Protein AF-A0A7H8PR22-F1 (afdb_monomer)

pLDDT: mean 90.17, std 9.56, range [49.78, 98.44]

Mean predicted aligned error: 4.11 Å

Sequence (100 aa):
MRDKELIIELIRQDLKHNQLVYGLERIGLEGARLHHLEIYDMIHRFMEVPEGLVGNRWGMTYANFMKDAVNYPITPKGDSLTPLAYACYTQLKEVLEESK

Secondary structure (DSSP, 8-state):
-HHHHHHHHHHHHHHHHHHHHHHHHHTT---TTT---SHHHHHHHHTT--TTTTTTHHHHHHHHHHHHHTTSPP-TT-GGGHHHHHHHHHHHHHHHHHT-

Nearest PDB structures (foldseek):
  7xp0-assembly1_A-2  TM=4.299E-01  e=8.297E+00  Pseudomonas aeruginosa PAO1
  2lvf-assembly1_A  TM=2.340E-01  e=6.043E+00  Bertholletia excelsa
  2r9g-assembly5_I  TM=2.730E-01  e=9.222E+00  Enterococcus faecium DO

Radius of gyration: 13.55 Å; Cα contacts (8 Å, |Δi|>4): 82; chains: 1; bounding box: 32×26×38 Å

Foldseek 3Di:
DVLLVVLLVLLLVQLLVLLVQVVCVVVVNHGNVPDGPCSLVVSCVSLVPDPPCCPDPLVVLSVVLSVCSNVFDRDPSSPSCSVSSNVSSVVSVVSRVVVD

Solvent-accessible surface area (backbone atoms only — not comparable to full-atom values): 5788 Å² total; per-residue (Å²): 117,72,64,60,58,49,47,33,50,49,45,28,53,49,33,44,51,44,36,49,28,49,54,36,38,75,73,73,42,88,33,58,90,78,65,79,85,62,50,69,62,51,46,41,59,76,67,67,60,57,99,75,44,65,88,36,72,51,39,50,53,54,52,49,50,46,62,53,36,65,78,47,72,88,50,100,84,32,68,69,40,48,69,57,18,50,50,47,52,52,53,51,50,50,53,54,63,76,70,111

Structure (mmCIF, N/CA/C/O backbone):
data_AF-A0A7H8PR22-F1
#
_entry.id   AF-A0A7H8PR22-F1
#
loop_
_atom_site.group_PDB
_atom_site.id
_atom_site.type_symbol
_atom_site.label_atom_id
_atom_site.label_alt_id
_atom_site.label_comp_id
_atom_site.label_asym_id
_atom_site.label_entity_id
_atom_site.label_seq_id
_atom_site.pdbx_PDB_ins_code
_atom_site.Cartn_x
_atom_site.Cartn_y
_atom_site.Cartn_z
_atom_site.occupancy
_atom_site.B_iso_or_equiv
_atom_site.auth_seq_id
_atom_site.auth_comp_id
_atom_site.auth_asym_id
_atom_site.auth_atom_id
_atom_site.pdbx_PDB_model_num
ATOM 1 N N . MET A 1 1 ? 3.068 4.883 17.973 1.00 49.78 1 MET A N 1
ATOM 2 C CA . MET A 1 1 ? 3.981 5.559 17.013 1.00 49.78 1 MET A CA 1
ATOM 3 C C . MET A 1 1 ? 4.776 4.574 16.162 1.00 49.78 1 MET A C 1
ATOM 5 O O . MET A 1 1 ? 4.810 4.784 14.961 1.00 49.78 1 MET A O 1
ATOM 9 N N . ARG A 1 2 ? 5.369 3.509 16.731 1.00 63.06 2 ARG A N 1
ATOM 10 C CA . ARG A 1 2 ? 6.141 2.507 15.963 1.00 63.06 2 ARG A CA 1
ATOM 11 C C . ARG A 1 2 ? 5.300 1.704 14.959 1.00 63.06 2 ARG A C 1
ATOM 13 O O . ARG A 1 2 ? 5.778 1.452 13.862 1.00 63.06 2 ARG A O 1
ATOM 20 N N . ASP A 1 3 ? 4.045 1.402 15.287 1.00 85.50 3 ASP A N 1
ATOM 21 C CA . ASP A 1 3 ? 3.216 0.534 14.434 1.00 85.50 3 ASP A CA 1
ATOM 22 C C . ASP A 1 3 ? 2.726 1.245 13.166 1.00 85.50 3 ASP A C 1
ATOM 24 O O . ASP A 1 3 ? 2.669 0.637 12.107 1.00 85.50 3 ASP A O 1
ATOM 28 N N . LYS A 1 4 ? 2.466 2.561 13.232 1.00 94.25 4 LYS A N 1
ATOM 29 C CA . LYS A 1 4 ? 2.069 3.364 12.062 1.00 94.25 4 LYS A CA 1
ATOM 30 C C . LYS A 1 4 ? 3.142 3.337 10.973 1.00 94.25 4 LYS A C 1
ATOM 32 O O . LYS A 1 4 ? 2.843 2.999 9.835 1.00 94.25 4 LYS A O 1
ATOM 37 N N . GLU A 1 5 ? 4.368 3.728 11.317 1.00 95.75 5 GLU A N 1
ATOM 38 C CA . GLU A 1 5 ? 5.449 3.817 10.328 1.00 95.75 5 GLU A CA 1
ATOM 39 C C . GLU A 1 5 ? 5.816 2.429 9.789 1.00 95.75 5 GLU A C 1
ATOM 41 O O . GLU A 1 5 ? 6.101 2.293 8.604 1.00 95.75 5 GLU A O 1
ATOM 46 N N . LEU A 1 6 ? 5.714 1.385 10.623 1.00 96.12 6 LEU A N 1
ATOM 47 C CA . LEU A 1 6 ? 5.865 0.005 10.169 1.00 96.12 6 LEU A CA 1
ATOM 48 C C . LEU A 1 6 ? 4.784 -0.386 9.150 1.00 96.12 6 LEU A C 1
ATOM 50 O O . LEU A 1 6 ? 5.121 -0.924 8.102 1.00 96.12 6 LEU A O 1
ATOM 54 N N . ILE A 1 7 ? 3.505 -0.105 9.423 1.00 97.38 7 ILE A N 1
ATOM 55 C CA . ILE A 1 7 ? 2.408 -0.407 8.491 1.00 97.38 7 ILE A CA 1
ATOM 56 C C . ILE A 1 7 ? 2.603 0.341 7.169 1.00 97.38 7 ILE A C 1
ATOM 58 O O . ILE A 1 7 ? 2.432 -0.244 6.104 1.00 97.38 7 ILE A O 1
ATOM 62 N N . ILE A 1 8 ? 2.991 1.615 7.219 1.00 97.94 8 ILE A N 1
ATOM 63 C CA . ILE A 1 8 ? 3.240 2.415 6.013 1.00 97.94 8 ILE A CA 1
ATOM 64 C C . ILE A 1 8 ? 4.405 1.838 5.207 1.00 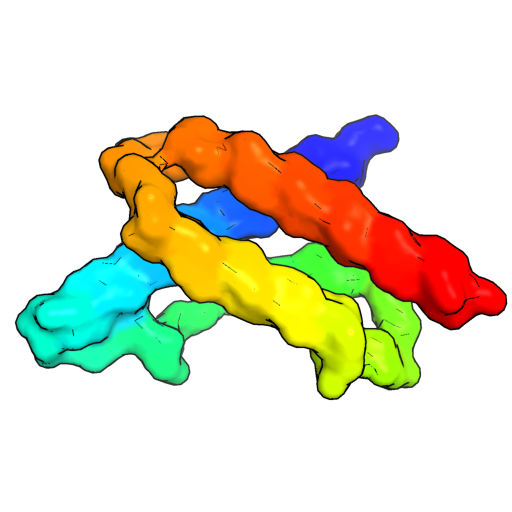97.94 8 ILE A C 1
ATOM 66 O O . ILE A 1 8 ? 4.306 1.737 3.985 1.00 97.94 8 ILE A O 1
ATOM 70 N N . GLU A 1 9 ? 5.479 1.406 5.868 1.00 96.81 9 GLU A N 1
ATOM 71 C CA . GLU A 1 9 ? 6.598 0.757 5.186 1.00 96.81 9 GLU A CA 1
ATOM 72 C C . GLU A 1 9 ? 6.190 -0.592 4.578 1.00 96.81 9 GLU A C 1
ATOM 74 O O . GLU A 1 9 ? 6.566 -0.880 3.444 1.00 96.81 9 GLU A O 1
ATOM 79 N N . LEU A 1 10 ? 5.368 -1.386 5.272 1.00 97.00 10 LEU A N 1
ATOM 80 C CA . LEU A 1 10 ? 4.803 -2.627 4.734 1.00 97.00 10 LEU A CA 1
ATOM 81 C C . LEU A 1 10 ? 3.963 -2.356 3.479 1.00 97.00 10 LEU A C 1
ATOM 83 O O . LEU A 1 10 ? 4.209 -2.974 2.445 1.00 97.00 10 LEU A O 1
ATOM 87 N N . ILE A 1 11 ? 3.052 -1.377 3.528 1.00 97.81 11 ILE A N 1
ATOM 88 C CA . ILE A 1 11 ? 2.265 -0.946 2.362 1.00 97.81 11 ILE A CA 1
ATOM 89 C C . ILE A 1 11 ? 3.204 -0.561 1.215 1.00 97.81 11 ILE A C 1
ATOM 91 O O . ILE A 1 11 ? 3.026 -1.005 0.086 1.00 97.81 11 ILE A O 1
ATOM 95 N N . ARG A 1 12 ? 4.241 0.239 1.488 1.00 97.69 12 ARG A N 1
ATOM 96 C CA . ARG A 1 12 ? 5.195 0.689 0.466 1.00 97.69 12 ARG A CA 1
ATOM 97 C C . ARG A 1 12 ? 5.939 -0.474 -0.193 1.00 97.69 12 ARG A C 1
ATOM 99 O O . ARG A 1 12 ? 6.121 -0.456 -1.411 1.00 97.69 12 ARG A O 1
ATOM 106 N N . GLN A 1 13 ? 6.352 -1.478 0.583 1.00 96.38 13 GLN A N 1
ATOM 107 C CA . GLN A 1 13 ? 6.996 -2.679 0.042 1.00 96.38 13 GLN A CA 1
ATOM 108 C C . GLN A 1 13 ? 6.039 -3.493 -0.831 1.00 96.38 13 GLN A C 1
ATOM 110 O O . GLN A 1 13 ? 6.445 -3.950 -1.900 1.00 96.38 13 GLN A O 1
ATOM 115 N N . ASP A 1 14 ? 4.773 -3.618 -0.437 1.00 96.56 14 ASP A N 1
ATOM 116 C CA . ASP A 1 14 ? 3.779 -4.345 -1.230 1.00 96.56 14 ASP A CA 1
ATOM 117 C C . ASP A 1 14 ? 3.442 -3.606 -2.536 1.00 96.56 14 ASP A C 1
ATOM 119 O O . ASP A 1 14 ? 3.426 -4.205 -3.609 1.00 96.56 14 ASP A O 1
ATOM 123 N N . LEU A 1 15 ? 3.311 -2.274 -2.495 1.00 97.25 15 LEU A N 1
ATOM 124 C CA . LEU A 1 15 ? 3.144 -1.440 -3.694 1.00 97.25 15 LEU A CA 1
ATOM 125 C C . LEU A 1 15 ? 4.336 -1.581 -4.657 1.00 97.25 15 LEU A C 1
ATOM 127 O O . LEU A 1 15 ? 4.152 -1.674 -5.872 1.00 97.25 15 LEU A O 1
ATOM 131 N N . LYS A 1 16 ? 5.566 -1.621 -4.131 1.00 96.69 16 LYS A N 1
ATOM 132 C CA . LYS A 1 16 ? 6.782 -1.830 -4.930 1.00 96.69 16 LYS A CA 1
ATOM 133 C C . LYS A 1 16 ? 6.800 -3.221 -5.566 1.00 96.69 16 LYS A C 1
ATOM 135 O O . LYS A 1 16 ? 7.135 -3.352 -6.744 1.00 96.69 16 LYS A O 1
ATOM 140 N N . HIS A 1 17 ? 6.442 -4.253 -4.805 1.00 95.19 17 HIS A N 1
ATOM 141 C CA . HIS A 1 17 ? 6.286 -5.610 -5.331 1.00 95.19 17 HIS A CA 1
ATOM 142 C C . HIS A 1 17 ? 5.220 -5.651 -6.429 1.00 95.19 17 HIS A C 1
ATOM 144 O O . HIS A 1 17 ? 5.449 -6.231 -7.489 1.00 95.19 17 HIS A O 1
ATOM 150 N N . ASN A 1 18 ? 4.111 -4.934 -6.239 1.00 93.94 18 ASN A N 1
ATOM 151 C CA . ASN A 1 18 ? 3.057 -4.810 -7.235 1.00 93.94 18 ASN A CA 1
ATOM 152 C C . ASN A 1 18 ? 3.565 -4.202 -8.550 1.00 93.94 18 ASN A C 1
ATOM 154 O O . ASN A 1 18 ? 3.294 -4.740 -9.622 1.00 93.94 18 ASN A O 1
ATOM 158 N N . GLN A 1 19 ? 4.357 -3.124 -8.486 1.00 94.44 19 GLN A N 1
ATOM 159 C CA . GLN A 1 19 ? 4.988 -2.540 -9.676 1.00 94.44 19 GLN A CA 1
ATOM 160 C C . GLN A 1 19 ? 5.853 -3.559 -10.429 1.00 94.44 19 GLN A C 1
ATOM 162 O O . GLN A 1 19 ? 5.824 -3.589 -11.660 1.00 94.44 19 GLN A O 1
ATOM 167 N N . LEU A 1 20 ? 6.606 -4.397 -9.707 1.00 92.69 20 LEU A N 1
ATOM 168 C CA . LEU A 1 20 ? 7.438 -5.439 -10.308 1.00 92.69 20 LEU A CA 1
ATOM 169 C C . LEU A 1 20 ? 6.581 -6.478 -11.035 1.00 92.69 20 LEU A C 1
ATOM 171 O O . LEU A 1 20 ? 6.784 -6.699 -12.227 1.00 92.69 20 LEU A O 1
ATOM 175 N N . VAL A 1 21 ? 5.618 -7.097 -10.347 1.00 92.69 21 VAL A N 1
ATOM 176 C CA . VAL A 1 21 ? 4.832 -8.194 -10.934 1.00 92.69 21 VAL A CA 1
ATOM 177 C C . VAL A 1 21 ? 3.944 -7.719 -12.086 1.00 92.69 21 VAL A C 1
ATOM 179 O O . VAL A 1 21 ? 3.853 -8.407 -13.098 1.00 92.69 21 VAL A O 1
ATOM 182 N N . TYR A 1 22 ? 3.374 -6.510 -12.006 1.00 91.38 22 TYR A N 1
ATOM 183 C CA . TYR A 1 22 ? 2.647 -5.912 -13.133 1.00 91.38 22 TYR A CA 1
ATOM 184 C C . TYR A 1 22 ? 3.578 -5.520 -14.284 1.00 91.38 22 TYR A C 1
ATOM 186 O O . TYR A 1 22 ? 3.199 -5.631 -15.449 1.00 91.38 22 TYR A O 1
ATOM 194 N N . GLY A 1 23 ? 4.793 -5.054 -13.988 1.00 90.56 23 GLY A N 1
ATOM 195 C CA . GLY A 1 23 ? 5.800 -4.765 -15.007 1.00 90.56 23 GLY A CA 1
ATOM 196 C C . GLY A 1 23 ? 6.199 -6.012 -15.799 1.00 90.56 23 GLY A C 1
ATOM 197 O O . GLY A 1 23 ? 6.282 -5.946 -17.024 1.00 90.56 23 GLY A O 1
ATOM 198 N N . LEU A 1 24 ? 6.381 -7.143 -15.109 1.00 91.44 24 LEU A N 1
ATOM 199 C CA . LEU A 1 24 ? 6.649 -8.451 -15.716 1.00 91.44 24 LEU A CA 1
ATOM 200 C C . LEU A 1 24 ? 5.473 -8.918 -16.588 1.00 91.44 24 LEU A C 1
ATOM 202 O O . LEU A 1 24 ? 5.673 -9.266 -17.752 1.00 91.44 24 LEU A O 1
ATOM 206 N N . GLU A 1 25 ? 4.246 -8.814 -16.075 1.00 91.50 25 GLU A N 1
ATOM 207 C CA . GLU A 1 25 ? 3.031 -9.186 -16.811 1.00 91.50 25 GLU A CA 1
ATOM 208 C C . GLU A 1 25 ? 2.923 -8.420 -18.143 1.00 91.50 25 GLU A C 1
ATOM 210 O O . GLU A 1 25 ? 2.646 -8.993 -19.196 1.00 91.50 25 GLU A O 1
ATOM 215 N N . ARG A 1 26 ? 3.231 -7.114 -18.130 1.00 89.75 26 ARG A N 1
ATOM 216 C CA . ARG A 1 26 ? 3.182 -6.248 -19.322 1.00 89.75 26 ARG A CA 1
ATOM 217 C C . ARG A 1 26 ? 4.178 -6.626 -20.418 1.00 89.75 26 ARG A C 1
ATOM 219 O O . ARG A 1 26 ? 3.975 -6.215 -21.558 1.00 89.75 26 ARG A O 1
ATOM 226 N N . ILE A 1 27 ? 5.237 -7.364 -20.090 1.00 92.62 27 ILE A N 1
ATOM 227 C CA . ILE A 1 27 ? 6.217 -7.865 -21.065 1.00 92.62 27 ILE A CA 1
ATOM 228 C C . ILE A 1 27 ? 6.009 -9.349 -21.399 1.00 92.62 27 ILE A C 1
ATOM 230 O O . ILE A 1 27 ? 6.867 -9.957 -22.033 1.00 92.62 27 ILE A O 1
ATOM 234 N N . GLY A 1 28 ? 4.869 -9.926 -21.001 1.00 92.75 28 GLY A N 1
ATOM 235 C CA . GLY A 1 28 ? 4.511 -11.316 -21.284 1.00 92.75 28 GLY A CA 1
ATOM 236 C C . GLY A 1 28 ? 5.138 -12.333 -20.330 1.00 92.75 28 GLY A C 1
ATOM 237 O O . GLY A 1 28 ? 5.127 -13.524 -20.630 1.00 92.75 28 GLY A O 1
ATOM 238 N N . LEU A 1 29 ? 5.692 -11.885 -19.199 1.00 89.50 29 LEU A N 1
ATOM 239 C CA . LEU A 1 29 ? 6.143 -12.764 -18.124 1.00 89.50 29 LEU A CA 1
ATOM 240 C C . LEU A 1 29 ? 5.025 -12.862 -17.083 1.00 89.50 29 LEU A C 1
ATOM 242 O O . LEU A 1 29 ? 4.841 -11.949 -16.280 1.00 89.50 29 LEU A O 1
ATOM 246 N N . GLU A 1 30 ? 4.268 -13.959 -17.123 1.00 82.62 30 GLU A N 1
ATOM 247 C CA . GLU A 1 30 ? 3.180 -14.221 -16.176 1.00 82.62 30 GLU A CA 1
ATOM 248 C C . GLU A 1 30 ? 3.709 -14.198 -14.736 1.00 82.62 30 GLU A C 1
ATOM 250 O O . GLU A 1 30 ? 4.579 -14.986 -14.362 1.00 82.62 30 GLU A O 1
ATOM 255 N N . GLY A 1 31 ? 3.188 -13.288 -13.913 1.00 72.88 31 GLY A N 1
ATOM 256 C CA . GLY A 1 31 ? 3.676 -13.135 -12.540 1.00 72.88 31 GLY A CA 1
ATOM 257 C C . GLY A 1 31 ? 2.706 -12.443 -11.595 1.00 72.88 31 GLY A C 1
ATOM 258 O O . GLY A 1 31 ? 2.706 -12.738 -10.398 1.00 72.88 31 GLY A O 1
ATOM 259 N N . ALA A 1 3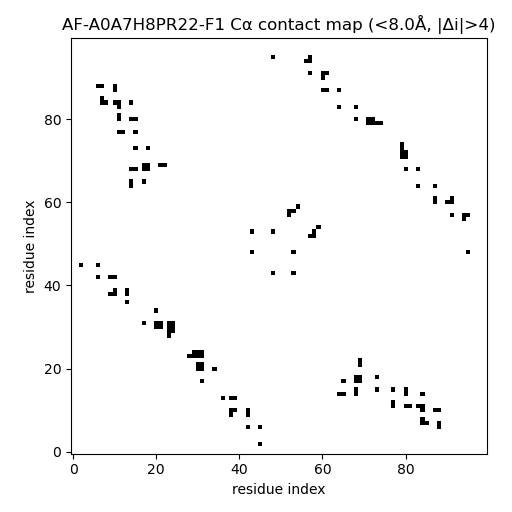2 ? 1.817 -11.593 -12.117 1.00 74.69 32 ALA A N 1
ATOM 260 C CA . ALA A 1 32 ? 0.900 -10.804 -11.293 1.00 74.69 32 ALA A CA 1
ATOM 261 C C . ALA A 1 32 ? -0.099 -11.664 -10.504 1.00 74.69 32 ALA A C 1
ATOM 263 O O . ALA A 1 32 ? -0.528 -11.280 -9.419 1.00 74.69 32 ALA A O 1
ATOM 264 N N . ARG A 1 33 ? -0.460 -12.844 -11.022 1.00 73.44 33 ARG A N 1
ATOM 265 C CA . ARG A 1 33 ? -1.401 -13.766 -10.362 1.00 73.44 33 ARG A CA 1
ATOM 266 C C . ARG A 1 33 ? -0.732 -14.802 -9.461 1.00 73.44 33 ARG A C 1
ATOM 268 O O . ARG A 1 33 ? -1.424 -15.443 -8.677 1.00 73.44 33 ARG A O 1
ATOM 275 N N . LEU A 1 34 ? 0.579 -14.993 -9.597 1.00 75.44 34 LEU A N 1
ATOM 276 C CA . LEU A 1 34 ? 1.316 -16.091 -8.964 1.00 75.44 34 LEU A CA 1
ATOM 277 C C . LEU A 1 34 ? 2.138 -15.632 -7.757 1.00 75.44 34 LEU A C 1
ATOM 279 O O . LEU A 1 34 ? 2.450 -16.442 -6.888 1.00 75.44 34 LEU A O 1
ATOM 283 N N . HIS A 1 35 ? 2.469 -14.342 -7.683 1.00 77.3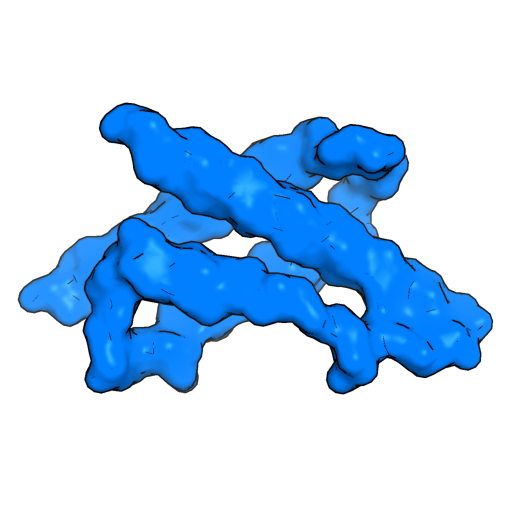8 35 HIS A N 1
ATOM 284 C CA . HIS A 1 35 ? 3.385 -13.815 -6.679 1.00 77.38 35 HIS A CA 1
ATOM 285 C C . HIS A 1 35 ? 2.726 -12.731 -5.825 1.00 77.38 35 HIS A C 1
ATOM 287 O O . HIS A 1 35 ? 2.618 -11.579 -6.238 1.00 77.38 35 HIS A O 1
ATOM 293 N N . HIS A 1 36 ? 2.362 -13.089 -4.597 1.00 81.19 36 HIS A N 1
ATOM 294 C CA . HIS A 1 36 ? 1.989 -12.156 -3.533 1.00 81.19 36 HIS A CA 1
ATOM 295 C C . HIS A 1 36 ? 2.854 -12.427 -2.298 1.00 81.19 36 HIS A C 1
ATOM 297 O O . HIS A 1 36 ? 3.337 -13.541 -2.109 1.00 81.19 36 HIS A O 1
ATOM 303 N N . LEU A 1 37 ? 3.088 -11.395 -1.486 1.00 87.81 37 LEU A N 1
ATOM 304 C CA . LEU A 1 37 ? 3.986 -11.459 -0.324 1.00 87.81 37 LEU A CA 1
ATOM 305 C C . LEU A 1 37 ? 3.251 -11.672 1.008 1.00 87.81 37 LEU A C 1
ATOM 307 O O . LEU A 1 37 ? 3.878 -11.582 2.058 1.00 87.81 37 LEU A O 1
ATOM 311 N N . GLU A 1 38 ? 1.929 -11.868 0.976 1.00 90.25 38 GLU A N 1
ATOM 312 C CA . GLU A 1 38 ? 1.060 -11.940 2.169 1.00 90.25 38 GLU A CA 1
ATOM 313 C C . GLU A 1 38 ? 1.142 -10.687 3.077 1.00 90.25 38 GLU A C 1
ATOM 315 O O . GLU A 1 38 ? 0.690 -10.683 4.224 1.00 90.25 38 GLU A O 1
ATOM 320 N N . ILE A 1 39 ? 1.683 -9.573 2.563 1.00 94.69 39 ILE A N 1
ATOM 321 C CA . ILE A 1 39 ? 1.815 -8.315 3.311 1.00 94.69 39 ILE A CA 1
ATOM 322 C C . ILE A 1 39 ? 0.437 -7.715 3.620 1.00 94.69 39 ILE A C 1
ATOM 324 O O . ILE A 1 39 ? 0.240 -7.179 4.711 1.00 94.69 39 ILE A O 1
ATOM 328 N N . TYR A 1 40 ? -0.533 -7.869 2.716 1.00 92.38 40 TYR A N 1
ATOM 329 C CA . TYR A 1 40 ? -1.932 -7.515 2.961 1.00 92.38 40 TYR A CA 1
ATOM 330 C C . TYR A 1 40 ? -2.465 -8.138 4.264 1.00 92.38 40 TYR A C 1
ATOM 332 O O . TYR A 1 40 ? -3.002 -7.425 5.113 1.00 92.38 40 TYR A O 1
ATOM 340 N N . ASP A 1 41 ? -2.230 -9.435 4.483 1.00 90.88 41 ASP A N 1
ATOM 341 C CA . ASP A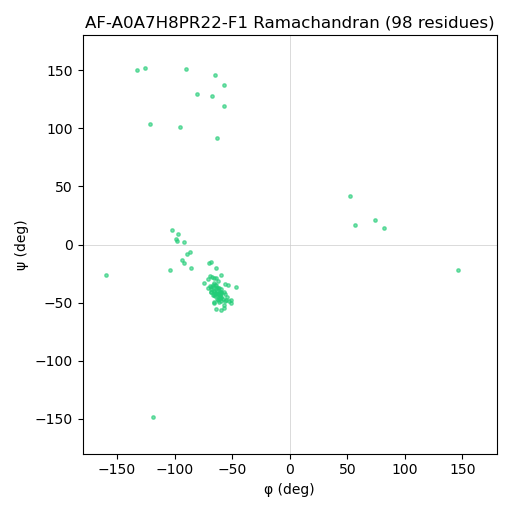 1 41 ? -2.685 -10.153 5.682 1.00 90.88 41 ASP A CA 1
ATOM 342 C C . ASP A 1 41 ? -1.911 -9.736 6.941 1.00 90.88 41 ASP A C 1
ATOM 344 O O . ASP A 1 41 ? -2.435 -9.747 8.061 1.00 90.88 41 ASP A O 1
ATOM 348 N N . MET A 1 42 ? -0.644 -9.338 6.790 1.00 93.38 42 MET A N 1
ATOM 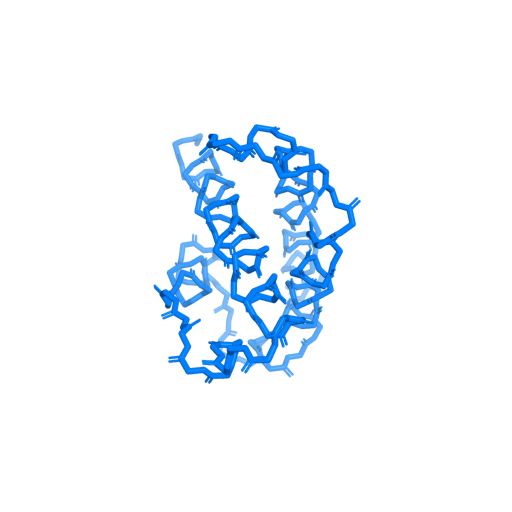349 C CA . MET A 1 42 ? 0.119 -8.731 7.883 1.00 93.38 42 MET A CA 1
ATOM 350 C C . MET A 1 42 ? -0.467 -7.376 8.284 1.00 93.38 42 MET A C 1
ATOM 352 O O . MET A 1 42 ? -0.719 -7.153 9.467 1.00 93.38 42 MET A O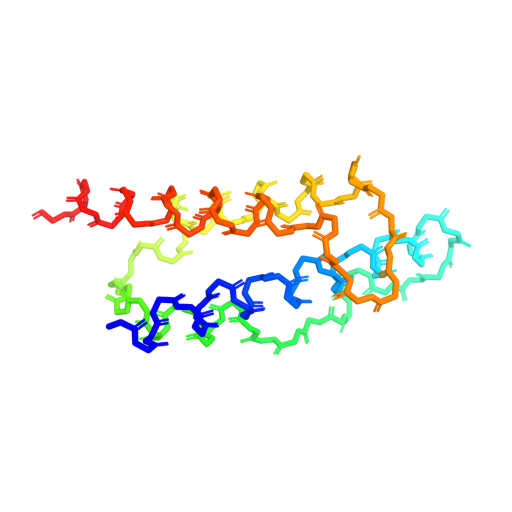 1
ATOM 356 N N . ILE A 1 43 ? -0.716 -6.489 7.318 1.00 94.50 43 ILE A N 1
ATOM 357 C CA . ILE A 1 43 ? -1.300 -5.161 7.554 1.00 94.50 43 ILE A CA 1
ATOM 358 C C . ILE A 1 43 ? -2.686 -5.298 8.179 1.00 94.50 43 ILE A C 1
ATOM 360 O O . ILE A 1 43 ? -2.981 -4.612 9.154 1.00 94.50 43 ILE A O 1
ATOM 364 N N . HIS A 1 44 ? -3.498 -6.227 7.675 1.00 91.94 44 HIS A N 1
ATOM 365 C CA . HIS A 1 44 ? -4.807 -6.551 8.225 1.00 91.94 44 HIS A CA 1
ATOM 366 C C . HIS A 1 44 ? -4.740 -6.863 9.728 1.00 91.94 44 HIS A C 1
ATOM 368 O O . HIS A 1 44 ? -5.486 -6.293 10.525 1.00 91.94 44 HIS A O 1
ATOM 374 N N . ARG A 1 45 ? -3.801 -7.730 10.134 1.00 91.06 45 ARG A N 1
ATOM 375 C CA . ARG A 1 45 ? -3.576 -8.066 11.548 1.00 91.06 45 ARG A CA 1
ATOM 376 C C . ARG A 1 45 ? -3.059 -6.878 12.355 1.00 91.06 45 ARG A C 1
ATOM 378 O O . ARG A 1 45 ? -3.554 -6.640 13.449 1.00 91.06 45 ARG A O 1
ATOM 385 N N . PHE A 1 46 ? -2.104 -6.115 11.823 1.00 93.31 46 PHE A N 1
ATOM 386 C CA . PHE A 1 46 ? -1.558 -4.938 12.510 1.00 93.31 46 PHE A CA 1
ATOM 387 C C . PHE A 1 46 ? -2.577 -3.809 12.693 1.00 93.31 46 PHE A C 1
ATOM 389 O O . PHE A 1 46 ? -2.457 -3.030 13.635 1.00 93.31 46 PHE A O 1
ATOM 396 N N . MET A 1 47 ? -3.557 -3.701 11.796 1.00 92.88 47 MET A N 1
ATOM 397 C CA . MET A 1 47 ? -4.622 -2.701 11.870 1.00 92.88 47 MET A CA 1
ATOM 398 C C . MET A 1 47 ? -5.867 -3.191 12.621 1.00 92.88 47 MET A C 1
ATOM 400 O O . MET A 1 47 ? -6.826 -2.428 12.716 1.00 92.88 47 MET A O 1
ATOM 404 N N . GLU A 1 48 ? -5.847 -4.419 13.156 1.00 91.62 48 GLU A N 1
ATOM 405 C CA . GLU A 1 48 ? -6.953 -5.024 13.916 1.00 91.62 48 GLU A CA 1
ATOM 406 C C . GLU A 1 48 ? -8.290 -4.968 13.156 1.00 91.62 48 GLU A C 1
ATOM 408 O O . GLU A 1 48 ? -9.346 -4.650 13.706 1.00 91.62 48 GLU A O 1
ATOM 413 N N . VAL A 1 49 ? -8.235 -5.240 11.851 1.00 88.75 49 VAL A N 1
ATOM 414 C CA . VAL A 1 49 ? -9.399 -5.171 10.966 1.00 88.75 49 VAL A CA 1
ATOM 415 C C . VAL A 1 49 ? -10.409 -6.278 11.342 1.00 88.75 49 VAL A C 1
ATOM 417 O O . VAL A 1 49 ? -10.020 -7.447 11.417 1.00 88.75 49 VAL A O 1
ATOM 420 N N . PRO A 1 50 ? -11.700 -5.959 11.575 1.00 86.19 50 PRO A N 1
ATOM 421 C CA . PRO A 1 50 ? -12.704 -6.956 11.959 1.00 86.19 50 PRO A CA 1
ATOM 422 C C . PRO A 1 50 ? -12.981 -8.013 10.877 1.00 86.19 50 PRO A C 1
ATOM 424 O O . PRO A 1 50 ? -13.034 -7.699 9.682 1.00 86.19 50 PRO A O 1
ATOM 427 N N . GLU A 1 51 ? -13.261 -9.251 11.304 1.00 74.38 51 GLU A N 1
ATOM 428 C CA . GLU A 1 51 ? -13.686 -10.363 10.441 1.00 74.38 51 GLU A CA 1
ATOM 429 C C . GLU A 1 51 ? -15.046 -10.044 9.784 1.00 74.38 51 GLU A C 1
ATOM 431 O O . GLU A 1 51 ? -16.113 -10.241 10.355 1.00 74.38 51 GLU A O 1
ATOM 436 N N . GLY A 1 52 ? -15.000 -9.458 8.587 1.00 74.94 52 GLY A N 1
ATOM 437 C CA . GLY A 1 52 ? -16.168 -8.967 7.841 1.00 74.94 52 GLY A CA 1
ATOM 438 C C . GLY A 1 52 ? -15.870 -7.712 7.017 1.00 74.94 52 GLY A C 1
ATOM 439 O O . GLY A 1 52 ? -16.534 -7.461 6.011 1.00 74.94 52 GLY A O 1
ATOM 440 N N . LEU A 1 53 ? -14.821 -6.965 7.388 1.00 76.69 53 LEU A N 1
ATOM 441 C CA . LEU A 1 53 ? -14.350 -5.787 6.652 1.00 76.69 53 LEU A CA 1
ATOM 442 C C . LEU A 1 53 ? -13.369 -6.142 5.507 1.00 76.69 53 LEU A C 1
ATOM 444 O O . LEU A 1 53 ? -13.211 -5.418 4.531 1.00 76.69 53 LEU A O 1
ATOM 448 N N . VAL A 1 54 ? -12.755 -7.322 5.572 1.00 60.44 54 VAL A N 1
ATOM 449 C CA . VAL A 1 54 ? -11.673 -7.779 4.673 1.00 60.44 54 VAL A CA 1
ATOM 450 C C . VAL A 1 54 ? -12.110 -7.934 3.215 1.00 60.44 54 VAL A C 1
ATOM 452 O O . VAL A 1 54 ? -11.336 -7.678 2.299 1.00 60.44 54 VAL A O 1
ATOM 455 N N . GLY A 1 55 ? -13.361 -8.349 2.999 1.00 59.62 55 GLY A N 1
ATOM 456 C CA . GLY A 1 55 ? -13.953 -8.564 1.674 1.00 59.62 55 GLY A CA 1
ATOM 457 C C . GLY A 1 55 ? -14.792 -7.392 1.164 1.00 59.62 55 GLY A C 1
ATOM 458 O O . GLY A 1 55 ? -15.505 -7.551 0.177 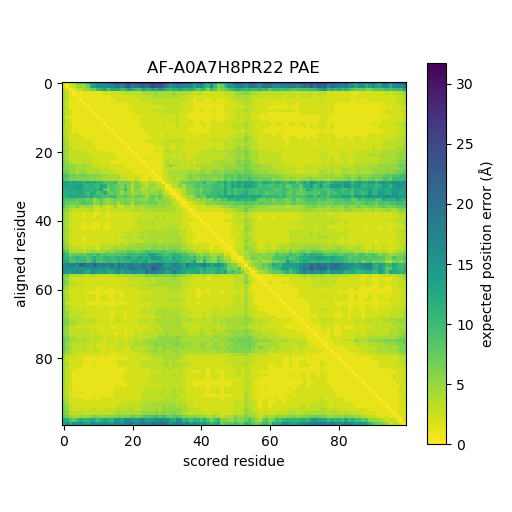1.00 59.62 55 GLY A O 1
ATOM 459 N N . ASN A 1 56 ? -14.768 -6.245 1.849 1.00 76.69 56 ASN A N 1
ATOM 460 C CA . ASN A 1 56 ? -15.617 -5.104 1.525 1.00 76.69 56 ASN A CA 1
ATOM 461 C C . ASN A 1 56 ? -14.796 -3.861 1.150 1.00 76.69 56 ASN A C 1
ATOM 463 O O . ASN A 1 56 ? -13.721 -3.960 0.555 1.00 76.69 56 ASN A O 1
ATOM 467 N N . ARG A 1 57 ? -15.327 -2.676 1.455 1.00 87.62 57 ARG A N 1
ATOM 468 C CA . ARG A 1 57 ? -14.704 -1.381 1.199 1.00 87.62 57 ARG A CA 1
ATOM 469 C C . ARG A 1 57 ? -13.231 -1.318 1.614 1.00 87.62 57 ARG A C 1
ATOM 471 O O . ARG A 1 57 ? -12.467 -0.713 0.877 1.00 87.62 57 ARG A O 1
ATOM 478 N N . TRP A 1 58 ? -12.806 -1.958 2.707 1.00 92.38 58 TRP A N 1
ATOM 479 C CA . TRP A 1 58 ? -11.400 -1.903 3.139 1.00 92.38 58 TRP A CA 1
ATOM 480 C C . TRP A 1 58 ? -10.446 -2.589 2.152 1.00 92.38 58 TRP A C 1
ATOM 482 O O . TRP A 1 58 ? -9.491 -1.968 1.681 1.00 92.38 58 TRP A O 1
ATOM 492 N N . GLY A 1 59 ? -10.751 -3.828 1.754 1.00 92.06 59 GLY A N 1
ATOM 493 C CA . GLY A 1 59 ? -9.972 -4.544 0.740 1.00 92.06 59 GLY A CA 1
ATOM 494 C C . GLY A 1 59 ? -10.010 -3.849 -0.626 1.00 92.06 59 GLY A C 1
ATOM 495 O O . GLY A 1 59 ? -8.989 -3.757 -1.308 1.00 92.06 59 GLY A O 1
ATOM 496 N N . MET A 1 60 ? -11.161 -3.277 -1.005 1.00 92.81 60 MET A N 1
ATOM 497 C CA . MET A 1 60 ? -11.285 -2.483 -2.236 1.00 92.81 60 MET A CA 1
ATOM 498 C C . MET A 1 60 ? -10.421 -1.219 -2.206 1.00 92.81 60 MET A C 1
ATOM 500 O O . MET A 1 60 ? -9.771 -0.913 -3.206 1.00 92.81 60 MET A O 1
ATOM 504 N N . THR A 1 61 ? -10.384 -0.506 -1.075 1.00 95.19 61 THR A N 1
ATOM 505 C CA . THR A 1 61 ? -9.507 0.654 -0.879 1.00 95.19 61 THR A CA 1
ATOM 506 C C . THR A 1 61 ? -8.055 0.249 -1.102 1.00 95.19 61 THR A C 1
ATOM 508 O O . THR A 1 61 ? -7.396 0.836 -1.956 1.00 95.19 61 THR A O 1
ATOM 511 N N . TYR A 1 62 ? -7.579 -0.807 -0.433 1.00 95.75 62 TYR A N 1
ATOM 512 C CA . TYR A 1 62 ? -6.208 -1.301 -0.607 1.00 95.75 62 TYR A CA 1
ATOM 513 C C . TYR A 1 62 ? -5.894 -1.646 -2.071 1.00 95.75 62 TYR A C 1
ATOM 515 O O . TYR A 1 62 ? -4.89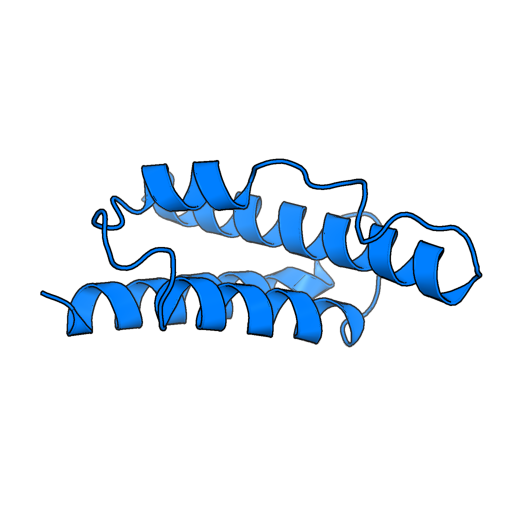4 -1.198 -2.635 1.00 95.75 62 TYR A O 1
ATOM 523 N N . ALA A 1 63 ? -6.782 -2.404 -2.721 1.00 93.44 63 ALA A N 1
ATOM 524 C CA . ALA A 1 63 ? -6.604 -2.833 -4.104 1.00 93.44 63 ALA A CA 1
ATOM 525 C C . ALA A 1 63 ? -6.548 -1.658 -5.096 1.00 93.44 63 ALA A C 1
ATOM 527 O O . ALA A 1 63 ? -5.854 -1.750 -6.111 1.00 93.44 63 ALA A O 1
ATOM 528 N N . ASN A 1 64 ? -7.246 -0.551 -4.825 1.00 95.31 64 ASN A N 1
ATOM 529 C CA . ASN A 1 64 ? -7.166 0.650 -5.658 1.00 95.31 64 ASN A CA 1
ATOM 530 C C . ASN A 1 64 ? -5.777 1.293 -5.584 1.00 95.31 64 ASN A C 1
ATOM 532 O O . ASN A 1 64 ? -5.193 1.581 -6.625 1.00 95.31 64 ASN A O 1
ATOM 536 N N . PHE A 1 65 ? -5.190 1.396 -4.389 1.00 97.31 65 PHE A N 1
ATOM 537 C CA . PHE A 1 65 ? -3.814 1.880 -4.236 1.00 97.31 65 PHE A CA 1
ATOM 538 C C . PHE A 1 65 ? -2.791 0.974 -4.931 1.00 97.31 65 PHE A C 1
ATOM 540 O O . PHE A 1 65 ? -1.853 1.472 -5.554 1.00 97.31 65 PHE A O 1
ATOM 547 N N . MET A 1 66 ? -2.992 -0.348 -4.898 1.00 94.56 66 MET A N 1
ATOM 548 C CA . MET A 1 66 ? -2.154 -1.288 -5.654 1.00 94.56 66 MET A CA 1
ATOM 549 C C . MET A 1 66 ? -2.212 -0.998 -7.157 1.00 94.56 66 MET A C 1
ATOM 551 O O . MET A 1 66 ? -1.168 -0.895 -7.802 1.00 94.56 66 MET A O 1
ATOM 555 N N . LYS A 1 67 ? -3.412 -0.791 -7.716 1.00 92.94 67 LYS A N 1
ATOM 556 C CA . LYS A 1 67 ? -3.572 -0.406 -9.128 1.00 92.94 67 LYS A CA 1
ATOM 557 C C . LYS A 1 67 ? -2.884 0.920 -9.436 1.00 92.94 67 LYS A C 1
ATOM 559 O O . LYS A 1 67 ? -2.232 1.018 -10.468 1.00 92.94 67 LYS A O 1
ATOM 564 N N . ASP A 1 68 ? -2.973 1.904 -8.548 1.00 95.38 68 ASP A N 1
ATOM 565 C CA . ASP A 1 68 ? -2.360 3.217 -8.761 1.00 95.38 68 ASP A CA 1
ATOM 566 C C . ASP A 1 68 ? -0.830 3.181 -8.712 1.00 95.38 68 ASP A C 1
ATOM 568 O O . ASP A 1 68 ? -0.180 3.978 -9.389 1.00 95.38 68 ASP A O 1
ATOM 572 N N . ALA A 1 69 ? -0.235 2.230 -7.983 1.00 95.94 69 ALA A N 1
ATOM 573 C CA . ALA A 1 69 ? 1.216 2.102 -7.853 1.00 95.94 69 ALA A CA 1
ATOM 574 C C . ALA A 1 69 ? 1.935 2.033 -9.208 1.00 95.94 69 ALA A C 1
ATOM 576 O O . ALA A 1 69 ? 3.028 2.578 -9.358 1.00 95.94 69 ALA A O 1
ATOM 577 N N . VAL A 1 70 ? 1.325 1.415 -10.226 1.00 92.69 70 VAL A N 1
ATOM 578 C CA . VAL A 1 70 ? 1.934 1.272 -11.563 1.00 92.69 70 VAL A CA 1
ATOM 579 C C . VAL A 1 70 ? 2.067 2.602 -12.315 1.00 92.69 70 VAL A C 1
ATOM 581 O O . VAL A 1 70 ? 2.813 2.673 -13.290 1.00 92.69 70 VAL A O 1
ATOM 584 N N . ASN A 1 71 ? 1.376 3.652 -11.859 1.00 94.31 71 ASN A N 1
ATOM 585 C CA . ASN A 1 71 ? 1.434 4.998 -12.432 1.00 94.31 71 ASN A CA 1
ATOM 586 C C . ASN A 1 71 ? 2.545 5.864 -11.811 1.00 94.31 71 ASN A C 1
ATOM 588 O O . ASN A 1 71 ? 2.816 6.962 -12.297 1.00 94.31 71 ASN A O 1
ATOM 592 N N . TYR A 1 72 ? 3.197 5.388 -10.746 1.00 96.12 72 TYR A N 1
ATOM 593 C CA . TYR A 1 72 ? 4.305 6.086 -10.094 1.00 96.12 72 TYR A CA 1
ATOM 594 C C . TYR A 1 72 ? 5.657 5.689 -10.708 1.00 96.12 72 TYR A C 1
ATOM 596 O O . TYR A 1 72 ? 5.822 4.554 -11.159 1.00 96.12 72 TYR A O 1
ATOM 604 N N . PRO A 1 73 ? 6.672 6.578 -10.683 1.00 96.50 73 PRO A N 1
ATOM 605 C CA . PRO A 1 73 ? 8.018 6.233 -11.129 1.00 96.50 73 PRO A CA 1
ATOM 606 C C . PRO A 1 73 ? 8.583 5.029 -10.370 1.00 96.50 73 PRO A C 1
ATOM 608 O O . PRO A 1 73 ? 8.471 4.956 -9.146 1.00 96.50 73 PRO A O 1
ATOM 611 N N . ILE A 1 74 ? 9.242 4.109 -11.072 1.00 95.12 74 ILE A N 1
ATOM 612 C CA . ILE A 1 74 ? 9.939 2.980 -10.445 1.00 95.12 74 ILE A CA 1
ATOM 613 C C . ILE A 1 74 ? 11.291 3.468 -9.923 1.00 95.12 74 ILE A C 1
ATOM 615 O O . ILE A 1 74 ? 12.068 4.087 -10.649 1.00 95.12 74 ILE A O 1
ATOM 619 N N . THR A 1 75 ? 11.591 3.170 -8.660 1.00 94.94 75 THR A N 1
ATOM 620 C CA . THR A 1 75 ? 12.888 3.472 -8.039 1.00 94.94 75 THR A CA 1
ATOM 621 C C . THR A 1 75 ? 13.412 2.240 -7.297 1.00 94.94 75 THR A C 1
ATOM 623 O O . THR A 1 75 ? 12.608 1.470 -6.768 1.00 94.94 75 THR A O 1
ATOM 626 N N . PRO A 1 76 ? 14.741 2.039 -7.178 1.00 89.31 76 PRO A N 1
ATOM 627 C CA . PRO A 1 76 ? 15.290 0.865 -6.490 1.00 89.31 76 PRO A CA 1
ATOM 628 C C . PRO A 1 76 ? 14.800 0.709 -5.043 1.00 89.31 76 PRO A C 1
ATOM 630 O O . PRO A 1 76 ? 14.596 -0.408 -4.561 1.00 89.31 76 PRO A O 1
ATOM 633 N N . LYS A 1 77 ? 14.583 1.833 -4.351 1.00 90.31 77 LYS A N 1
ATOM 634 C CA . LYS A 1 77 ? 14.119 1.870 -2.960 1.00 90.31 77 LYS A CA 1
ATOM 635 C C . LYS A 1 77 ? 12.600 1.986 -2.806 1.00 90.31 77 LYS A C 1
ATOM 637 O O . LYS A 1 77 ? 12.111 1.725 -1.717 1.00 90.31 77 LYS A O 1
ATOM 642 N N . GLY A 1 78 ? 11.857 2.315 -3.867 1.00 92.88 78 GLY A N 1
ATOM 643 C CA . GLY A 1 78 ? 10.415 2.581 -3.786 1.00 92.88 78 GLY A CA 1
ATOM 644 C C . GLY A 1 78 ? 10.076 3.929 -3.138 1.00 92.88 78 GLY A C 1
ATOM 645 O O . GLY A 1 78 ? 8.975 4.114 -2.632 1.00 92.88 78 GLY A O 1
ATOM 646 N N . ASP A 1 79 ? 11.012 4.881 -3.106 1.00 94.88 79 ASP A N 1
ATOM 647 C CA . ASP A 1 79 ? 10.835 6.161 -2.398 1.00 94.88 79 ASP A CA 1
ATOM 648 C C . ASP A 1 79 ? 9.764 7.042 -3.065 1.00 94.88 79 ASP A C 1
ATOM 650 O O . ASP A 1 79 ? 9.052 7.781 -2.385 1.00 94.88 79 ASP A O 1
ATOM 654 N N . SER A 1 80 ? 9.570 6.882 -4.377 1.00 96.88 80 SER A N 1
ATOM 655 C CA . SER A 1 80 ? 8.483 7.488 -5.159 1.00 96.88 80 SER A CA 1
ATOM 656 C C . SER A 1 80 ? 7.082 7.083 -4.689 1.00 96.88 80 SER A C 1
ATOM 658 O O . SER A 1 80 ? 6.143 7.850 -4.879 1.00 96.88 80 SER A O 1
ATOM 660 N N . LEU A 1 81 ? 6.934 5.912 -4.063 1.00 98.19 81 LEU A N 1
ATOM 661 C CA . LEU A 1 81 ? 5.654 5.390 -3.572 1.00 98.19 81 LEU A CA 1
ATOM 662 C C . 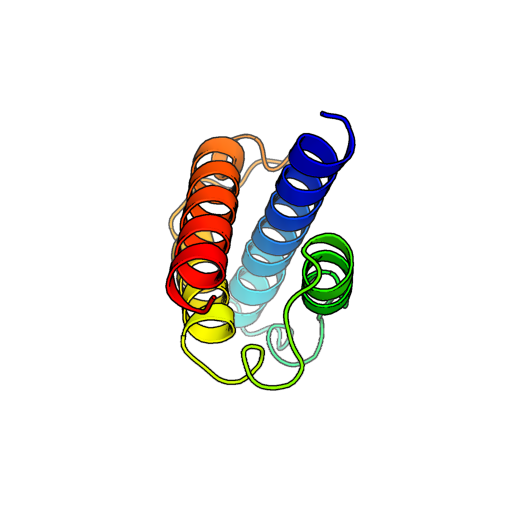LEU A 1 81 ? 5.313 5.871 -2.160 1.00 98.19 81 LEU A C 1
ATOM 664 O O . LEU A 1 81 ? 4.207 5.623 -1.689 1.00 98.19 81 LEU A O 1
ATOM 668 N N . THR A 1 82 ? 6.229 6.568 -1.482 1.00 97.56 82 THR A N 1
ATOM 669 C CA . THR A 1 82 ? 6.016 7.058 -0.111 1.00 97.56 82 THR A CA 1
ATOM 670 C C . THR A 1 82 ? 4.694 7.823 0.033 1.00 97.56 82 THR A C 1
ATOM 672 O O . THR A 1 82 ? 3.900 7.448 0.895 1.00 97.56 82 THR A O 1
ATOM 675 N N . PRO A 1 83 ? 4.367 8.816 -0.824 1.00 97.88 83 PRO A N 1
ATOM 676 C CA . PRO A 1 83 ? 3.098 9.537 -0.708 1.00 97.88 83 PRO A CA 1
ATOM 677 C C . PRO A 1 83 ? 1.875 8.624 -0.870 1.00 97.88 83 PRO A C 1
ATOM 679 O O . PRO A 1 83 ? 0.884 8.793 -0.164 1.00 97.88 83 PRO A O 1
ATOM 682 N N . LEU A 1 84 ? 1.962 7.634 -1.766 1.00 98.25 84 LEU A N 1
ATOM 683 C CA . LEU A 1 84 ? 0.886 6.680 -2.028 1.00 98.25 84 LEU A CA 1
ATOM 684 C C . LEU A 1 84 ? 0.660 5.747 -0.830 1.00 98.25 84 LEU A C 1
ATOM 686 O O . LEU A 1 84 ? -0.481 5.502 -0.450 1.00 98.25 84 LEU A O 1
ATOM 690 N N . ALA A 1 85 ? 1.735 5.288 -0.186 1.00 98.31 85 ALA A N 1
ATOM 691 C CA . ALA A 1 85 ? 1.659 4.455 1.010 1.00 98.31 85 ALA A CA 1
ATOM 692 C C . ALA A 1 85 ? 1.038 5.203 2.204 1.00 98.31 85 ALA A C 1
ATOM 694 O O . ALA A 1 85 ? 0.179 4.652 2.895 1.00 98.31 85 ALA A O 1
ATOM 695 N N . TYR A 1 86 ? 1.409 6.475 2.413 1.00 98.31 86 TYR A N 1
ATOM 696 C CA . TYR A 1 86 ? 0.776 7.325 3.430 1.00 98.31 86 TYR A CA 1
ATOM 697 C C . TYR A 1 86 ? -0.717 7.532 3.148 1.00 98.31 86 TYR A C 1
ATOM 699 O O . TYR A 1 86 ? -1.529 7.415 4.064 1.00 98.31 86 TYR A O 1
ATOM 707 N N . ALA A 1 87 ? -1.085 7.825 1.898 1.00 98.44 87 ALA A N 1
ATOM 708 C CA . ALA A 1 87 ? -2.482 8.007 1.508 1.00 98.44 87 ALA A CA 1
ATOM 709 C C . ALA A 1 87 ? -3.303 6.724 1.711 1.00 98.44 87 ALA A C 1
ATOM 711 O O . ALA A 1 87 ? -4.399 6.786 2.267 1.00 98.44 87 ALA A O 1
ATOM 712 N N . CYS A 1 88 ? -2.741 5.570 1.340 1.00 98.31 88 CYS A N 1
ATOM 713 C CA . CYS A 1 88 ? -3.346 4.263 1.565 1.00 98.31 88 CYS A CA 1
ATOM 714 C C . CYS A 1 88 ? -3.623 4.031 3.051 1.00 98.31 88 CYS A C 1
ATOM 716 O O . CYS A 1 88 ? -4.771 3.833 3.437 1.00 98.31 88 CYS A O 1
ATOM 718 N N . TYR A 1 89 ? -2.607 4.161 3.910 1.00 98.06 89 TYR A N 1
ATOM 719 C CA . TYR A 1 89 ? -2.778 4.001 5.356 1.00 98.06 89 TYR A CA 1
ATOM 720 C C . TYR A 1 89 ? -3.871 4.913 5.929 1.00 98.06 89 TYR A C 1
ATOM 722 O O . TYR A 1 89 ? -4.700 4.456 6.717 1.00 98.06 89 TYR A O 1
ATOM 730 N N . THR A 1 90 ? -3.883 6.189 5.533 1.00 97.62 90 THR A N 1
ATOM 731 C CA . THR A 1 90 ? -4.883 7.160 5.997 1.00 97.62 90 THR A CA 1
ATOM 732 C C . THR A 1 90 ? -6.295 6.747 5.586 1.00 97.62 90 THR A C 1
ATOM 734 O O . THR A 1 90 ? -7.174 6.702 6.439 1.00 97.62 90 THR A O 1
ATOM 737 N N . GLN A 1 91 ? -6.515 6.341 4.333 1.00 96.88 91 GLN A N 1
ATOM 738 C CA . GLN A 1 91 ? -7.846 5.901 3.897 1.00 96.88 91 GLN A CA 1
ATOM 739 C C . GLN A 1 91 ? -8.276 4.577 4.539 1.00 96.88 91 GLN A C 1
ATOM 741 O O . GLN A 1 91 ? -9.444 4.399 4.871 1.00 96.88 91 GLN A O 1
ATOM 746 N N . LEU A 1 92 ? -7.353 3.635 4.758 1.00 95.56 92 LEU A N 1
ATOM 747 C CA . LEU A 1 92 ? -7.662 2.390 5.471 1.00 95.56 92 LEU A CA 1
ATOM 748 C C . LEU A 1 92 ? -8.073 2.662 6.923 1.00 95.56 92 LEU A C 1
ATOM 750 O O . LEU A 1 92 ? -8.981 2.010 7.437 1.00 95.56 92 LEU A O 1
ATOM 754 N N . LYS A 1 93 ? -7.418 3.630 7.577 1.00 95.06 93 LYS A N 1
ATOM 755 C CA . LYS A 1 93 ? -7.783 4.127 8.909 1.00 95.06 93 LYS A CA 1
ATOM 756 C C . LYS A 1 93 ? -9.184 4.734 8.924 1.00 95.06 93 LYS A C 1
ATOM 758 O O . LYS A 1 93 ? -9.979 4.345 9.770 1.00 95.06 93 LYS A O 1
ATOM 763 N N . GLU A 1 94 ? -9.490 5.619 7.980 1.00 94.56 94 GLU A N 1
ATOM 764 C CA . GLU A 1 94 ? -10.813 6.247 7.855 1.00 94.56 94 GLU A CA 1
ATOM 765 C C . GLU A 1 94 ? -11.914 5.195 7.676 1.00 94.56 94 GLU A C 1
ATOM 767 O O . GLU A 1 94 ? -12.898 5.193 8.410 1.00 94.56 94 GLU A O 1
ATOM 772 N N . VAL A 1 95 ? -11.711 4.223 6.778 1.00 93.19 95 VAL A N 1
ATOM 773 C CA . VAL A 1 95 ? -12.672 3.126 6.564 1.00 93.19 95 VAL A CA 1
ATOM 774 C C . VAL A 1 95 ? -12.904 2.315 7.845 1.00 93.19 95 VAL A C 1
ATOM 776 O O . VAL A 1 95 ? -14.034 1.908 8.115 1.00 93.19 95 VAL A O 1
ATOM 779 N N . LEU A 1 96 ? -11.860 2.079 8.645 1.00 91.44 96 LEU A N 1
ATOM 780 C CA . LEU A 1 96 ? -11.984 1.383 9.930 1.00 91.44 96 LEU A CA 1
ATOM 781 C C . LEU A 1 96 ? -12.747 2.201 10.970 1.00 91.44 96 LEU A C 1
ATOM 783 O O . LEU A 1 96 ? -13.497 1.631 11.756 1.00 91.44 96 LEU A O 1
ATOM 787 N N . GLU A 1 97 ? -12.539 3.513 11.004 1.00 90.88 97 GLU A N 1
ATOM 788 C CA . GLU A 1 97 ? -13.203 4.416 11.945 1.00 90.88 97 GLU A CA 1
ATOM 789 C C . GLU A 1 97 ? -14.688 4.599 11.612 1.00 90.88 97 GLU A C 1
ATOM 791 O O . GLU A 1 97 ? -15.507 4.605 12.522 1.00 90.88 97 GLU A O 1
ATOM 796 N N . GLU A 1 98 ? -15.046 4.647 10.327 1.00 86.88 98 GLU A N 1
ATOM 797 C CA . GLU A 1 98 ? -16.438 4.715 9.852 1.00 86.88 98 GLU A CA 1
ATOM 798 C C . GLU A 1 98 ? -17.230 3.413 10.065 1.00 86.88 98 GLU A C 1
ATOM 800 O O . GLU A 1 98 ? -18.455 3.409 9.956 1.00 86.88 98 GLU A O 1
ATOM 805 N N . SER A 1 99 ? -16.539 2.301 10.330 1.00 75.50 99 SER A N 1
ATOM 806 C CA . SER A 1 99 ? -17.144 0.972 10.506 1.00 75.50 99 SER A CA 1
ATOM 807 C C . SER A 1 99 ? -17.347 0.578 11.976 1.00 75.50 99 SER A C 1
ATOM 809 O O . SER A 1 99 ? -17.754 -0.554 12.244 1.00 75.50 99 SER A O 1
ATOM 811 N N . LYS A 1 100 ? -17.025 1.476 12.915 1.00 66.94 100 LYS A N 1
ATOM 812 C CA . LYS A 1 100 ? -17.248 1.323 14.362 1.00 66.94 100 LYS A CA 1
ATOM 813 C C . LYS A 1 100 ? -18.569 1.954 14.779 1.00 66.94 100 LYS A C 1
ATOM 815 O O . LYS A 1 100 ? -19.218 1.359 15.666 1.00 66.94 100 LYS A O 1
#